Protein AF-A0A9X2MCB4-F1 (afdb_monomer_lite)

Sequence (59 aa):
MATEAIQRAKQIGRTEGFIKIVIDKDSEKILGATIICDGSSEIIHLIQLAIDMASNIPI

Organism: NCBI:txid2963284

pLDDT: mean 93.17, std 8.16, range [59.84, 97.69]

Structure (mmCIF, N/CA/C/O backbone):
data_AF-A0A9X2MCB4-F1
#
_entry.id   AF-A0A9X2MCB4-F1
#
loop_
_atom_site.group_PDB
_atom_site.id
_atom_site.type_symbol
_atom_site.label_atom_id
_atom_site.label_alt_id
_atom_site.label_comp_id
_atom_site.label_asym_id
_atom_site.label_entity_id
_atom_site.label_seq_id
_atom_site.pdbx_PDB_ins_code
_atom_site.Cartn_x
_atom_site.Cartn_y
_atom_site.Cartn_z
_atom_site.occupancy
_atom_site.B_iso_or_equiv
_atom_site.auth_seq_id
_atom_site.auth_comp_id
_atom_site.auth_asym_id
_atom_site.auth_atom_id
_atom_site.pdbx_PDB_model_num
ATOM 1 N N . MET A 1 1 ? -7.915 -3.121 -0.390 1.00 91.56 1 MET A N 1
ATOM 2 C CA . MET A 1 1 ? -8.416 -3.484 0.950 1.00 91.56 1 MET A CA 1
ATOM 3 C C . MET A 1 1 ? -9.281 -2.346 1.458 1.00 91.56 1 MET A C 1
ATOM 5 O O . MET A 1 1 ? -8.824 -1.213 1.418 1.00 91.56 1 MET A O 1
ATOM 9 N N . ALA A 1 2 ? -10.516 -2.620 1.875 1.00 96.56 2 ALA A N 1
ATOM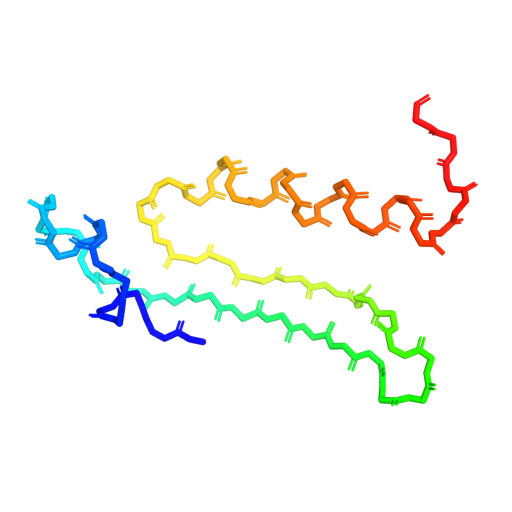 10 C CA . ALA A 1 2 ? -11.372 -1.605 2.489 1.00 96.56 2 ALA A CA 1
ATOM 11 C C . ALA A 1 2 ? -10.923 -1.332 3.936 1.00 96.56 2 ALA A C 1
ATOM 13 O O . ALA A 1 2 ? -10.530 -2.266 4.641 1.00 96.56 2 ALA A O 1
ATOM 14 N N . THR A 1 3 ? -10.969 -0.073 4.379 1.00 96.62 3 THR A N 1
ATOM 15 C CA . THR A 1 3 ? -10.509 0.335 5.722 1.00 96.62 3 THR A CA 1
ATOM 16 C C . THR A 1 3 ? -11.326 -0.331 6.837 1.00 96.62 3 THR A C 1
ATOM 18 O O . THR A 1 3 ? -10.790 -0.645 7.897 1.00 96.62 3 THR A O 1
ATOM 21 N N . GLU A 1 4 ? -12.592 -0.664 6.578 1.00 96.69 4 GLU A N 1
ATOM 22 C CA . GLU A 1 4 ? -13.460 -1.442 7.474 1.00 96.69 4 GLU A CA 1
ATOM 23 C C . GLU A 1 4 ? -12.895 -2.815 7.868 1.00 96.69 4 GLU A C 1
ATOM 25 O O . GLU A 1 4 ? -13.290 -3.364 8.892 1.00 96.69 4 GLU A O 1
ATOM 30 N N . ALA A 1 5 ? -11.960 -3.383 7.102 1.00 96.62 5 ALA A N 1
ATOM 31 C CA . ALA A 1 5 ? -11.307 -4.645 7.447 1.00 96.62 5 ALA A CA 1
ATOM 32 C C . ALA A 1 5 ? -10.189 -4.473 8.498 1.00 96.62 5 ALA A C 1
ATOM 34 O O . ALA A 1 5 ? -9.743 -5.457 9.091 1.00 96.62 5 ALA A O 1
ATOM 35 N N . ILE A 1 6 ? -9.741 -3.241 8.762 1.00 95.25 6 ILE A N 1
ATOM 36 C CA . ILE A 1 6 ? -8.605 -2.932 9.637 1.00 95.25 6 ILE A CA 1
ATOM 37 C C . ILE A 1 6 ? -9.080 -2.815 11.091 1.00 95.25 6 ILE A C 1
ATOM 39 O O . ILE A 1 6 ? -9.900 -1.966 11.434 1.00 95.25 6 ILE A O 1
ATOM 43 N N . GLN A 1 7 ? -8.524 -3.635 11.989 1.00 96.50 7 GLN A N 1
ATOM 44 C CA . GLN A 1 7 ? -8.931 -3.660 13.405 1.00 96.50 7 GLN A CA 1
ATOM 45 C C . GLN A 1 7 ? -8.739 -2.314 14.109 1.00 96.50 7 GLN A C 1
ATOM 47 O O . GLN A 1 7 ? -9.626 -1.863 14.830 1.00 96.50 7 GLN A O 1
ATOM 52 N N . ARG A 1 8 ? -7.617 -1.629 13.861 1.00 94.44 8 ARG A N 1
ATOM 53 C CA . ARG A 1 8 ? -7.376 -0.301 14.438 1.00 94.44 8 ARG A CA 1
ATOM 54 C C . ARG A 1 8 ? -8.404 0.728 13.967 1.00 94.44 8 ARG A C 1
ATOM 56 O O . ARG A 1 8 ? -8.911 1.477 14.793 1.00 94.44 8 ARG A O 1
ATOM 63 N N . ALA A 1 9 ? -8.764 0.713 12.683 1.00 96.12 9 ALA A N 1
ATOM 64 C CA . ALA A 1 9 ? -9.799 1.585 12.131 1.00 96.12 9 ALA A CA 1
ATOM 65 C C . ALA A 1 9 ? -11.157 1.369 12.818 1.00 96.12 9 AL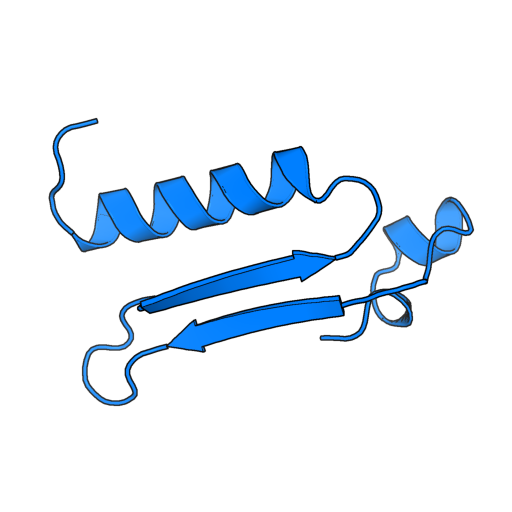A A C 1
ATOM 67 O O . ALA A 1 9 ? -11.835 2.341 13.153 1.00 96.12 9 ALA A O 1
ATOM 68 N N . LYS A 1 10 ? -11.518 0.108 13.112 1.00 96.88 10 LYS A N 1
ATOM 69 C CA . LYS A 1 10 ? -12.712 -0.222 13.910 1.00 96.88 10 LYS A CA 1
ATOM 70 C C . LYS A 1 10 ? -12.629 0.335 15.331 1.00 96.88 10 LYS A C 1
ATOM 72 O O . LYS A 1 10 ? -13.596 0.923 15.798 1.00 96.88 10 LYS A O 1
ATOM 77 N N . GLN A 1 11 ? -11.485 0.180 16.002 1.00 97.62 11 GLN A N 1
ATOM 78 C CA . GLN A 1 11 ? -11.294 0.648 17.383 1.00 97.62 11 GLN A CA 1
ATOM 79 C C . GLN A 1 11 ? -11.476 2.162 17.537 1.00 97.62 11 GLN A C 1
ATOM 81 O O . GLN A 1 11 ? -12.010 2.603 18.549 1.00 97.62 11 GLN A O 1
ATOM 86 N N . ILE A 1 12 ? -11.051 2.951 16.547 1.00 96.56 12 ILE A N 1
ATOM 87 C CA . ILE A 1 12 ? -11.161 4.420 16.579 1.00 96.56 12 ILE A CA 1
ATOM 88 C C . ILE A 1 12 ? -12.406 4.956 15.851 1.00 96.56 12 ILE A C 1
ATOM 90 O O . ILE A 1 12 ? -12.580 6.168 15.752 1.00 96.56 12 ILE A O 1
ATOM 94 N N . GLY A 1 13 ? -13.261 4.075 15.316 1.00 96.81 13 GLY A N 1
ATOM 95 C CA . GLY A 1 13 ? -14.471 4.456 14.579 1.00 96.81 13 GLY A CA 1
ATOM 96 C C . GLY A 1 13 ? -14.212 5.155 13.236 1.00 96.81 13 GLY A C 1
ATOM 97 O O . GLY A 1 13 ? -15.064 5.901 12.762 1.00 96.81 13 GLY A O 1
ATOM 98 N N . ARG A 1 14 ? -13.041 4.948 12.618 1.00 97.06 14 ARG A N 1
ATOM 99 C CA . ARG A 1 14 ? -12.632 5.566 11.341 1.00 97.06 14 ARG A CA 1
ATOM 100 C C . ARG A 1 14 ? -12.477 4.514 10.246 1.00 97.06 14 ARG A C 1
ATOM 102 O O . ARG A 1 14 ? -11.373 4.225 9.800 1.00 97.06 14 ARG A O 1
ATOM 109 N N . THR A 1 15 ? -13.583 3.906 9.832 1.00 96.94 15 THR A N 1
ATOM 110 C CA . THR A 1 15 ? -13.592 2.749 8.916 1.00 96.94 15 THR A CA 1
ATOM 111 C C . THR A 1 15 ? -13.783 3.099 7.442 1.00 96.94 15 THR A C 1
ATOM 113 O O . THR A 1 15 ? -13.826 2.195 6.612 1.00 96.94 15 THR A O 1
ATOM 116 N N . GLU A 1 16 ? -13.914 4.379 7.101 1.00 97.69 16 GLU A N 1
ATOM 117 C CA . GLU A 1 16 ? -14.140 4.805 5.720 1.00 97.69 16 GLU A CA 1
ATOM 118 C C . GLU A 1 16 ? -12.873 4.734 4.856 1.00 97.69 16 GLU A C 1
ATOM 120 O O . GLU A 1 16 ? -11.739 4.872 5.327 1.00 97.69 16 GLU A O 1
ATOM 125 N N . GLY A 1 17 ? -13.093 4.537 3.555 1.00 96.94 17 GLY A N 1
ATOM 126 C CA . GLY A 1 17 ? -12.054 4.558 2.535 1.00 96.94 17 GLY A CA 1
ATOM 127 C C . GLY A 1 17 ? -11.384 3.205 2.279 1.00 96.94 17 GLY A C 1
ATOM 128 O O . GLY A 1 17 ? -11.958 2.137 2.513 1.00 96.94 17 GLY A O 1
ATOM 129 N N . PHE A 1 18 ? -10.185 3.242 1.701 1.00 97.44 18 PHE A N 1
ATOM 130 C CA . PHE A 1 18 ? -9.484 2.052 1.234 1.00 97.44 18 PHE A CA 1
ATOM 131 C C . PHE A 1 18 ? -7.978 2.261 1.051 1.00 97.44 18 PHE A C 1
ATOM 133 O O . PHE A 1 18 ? -7.468 3.371 0.902 1.00 97.44 18 PHE A O 1
ATOM 140 N N . ILE A 1 19 ? -7.284 1.130 0.956 1.00 96.81 19 ILE A N 1
ATOM 141 C CA . ILE A 1 19 ? -5.881 1.012 0.568 1.00 96.81 19 ILE A CA 1
ATOM 142 C C . ILE A 1 19 ? -5.814 0.199 -0.728 1.00 96.81 19 ILE A C 1
ATOM 144 O O . ILE A 1 19 ? -6.347 -0.916 -0.798 1.00 96.81 19 ILE A O 1
ATOM 148 N N . LYS A 1 20 ? -5.154 0.731 -1.757 1.00 97.50 20 LYS A N 1
ATOM 149 C CA . LYS A 1 20 ? -4.910 0.060 -3.040 1.00 97.50 20 LYS A CA 1
ATOM 150 C C . LYS A 1 20 ? -3.430 0.157 -3.393 1.00 97.50 20 LYS A C 1
ATOM 152 O O . LYS A 1 20 ? -2.855 1.233 -3.319 1.00 97.50 20 LYS A O 1
ATOM 157 N N . ILE A 1 21 ? -2.844 -0.956 -3.818 1.00 96.94 21 ILE A N 1
ATOM 158 C CA . ILE A 1 21 ? -1.460 -1.037 -4.293 1.00 96.94 21 ILE A CA 1
ATOM 159 C C . ILE A 1 21 ? -1.499 -1.683 -5.676 1.00 96.94 21 ILE A C 1
ATOM 161 O O . ILE A 1 21 ? -2.259 -2.628 -5.894 1.00 96.94 21 ILE A O 1
ATOM 165 N N . VAL A 1 22 ? -0.731 -1.140 -6.614 1.00 97.25 22 VAL A N 1
ATOM 166 C CA . VAL A 1 22 ? -0.538 -1.700 -7.952 1.00 97.25 22 VAL A CA 1
ATOM 167 C C . VAL A 1 22 ? 0.842 -2.337 -7.984 1.00 97.25 22 VAL A C 1
ATOM 169 O O . VAL A 1 22 ? 1.831 -1.686 -7.651 1.00 97.25 22 VAL A O 1
ATOM 172 N N . ILE A 1 23 ? 0.889 -3.609 -8.360 1.00 96.62 23 ILE A N 1
ATOM 173 C CA . ILE A 1 23 ? 2.106 -4.417 -8.386 1.00 96.62 23 ILE A CA 1
ATOM 174 C C . ILE A 1 23 ? 2.281 -4.930 -9.812 1.00 96.62 23 ILE A C 1
ATOM 176 O O . ILE A 1 23 ? 1.313 -5.386 -10.427 1.00 96.62 23 ILE A O 1
ATOM 180 N N . ASP A 1 24 ? 3.496 -4.822 -10.335 1.00 96.44 24 ASP A N 1
ATOM 181 C CA . ASP A 1 24 ? 3.868 -5.464 -11.585 1.00 96.44 24 ASP A CA 1
ATOM 182 C C . ASP A 1 24 ? 3.842 -6.984 -11.406 1.00 96.44 24 ASP A C 1
ATOM 184 O O . ASP A 1 24 ? 4.448 -7.520 -10.480 1.00 96.44 24 ASP A O 1
ATOM 188 N N . LYS A 1 25 ? 3.117 -7.685 -12.276 1.00 97.44 25 LYS A N 1
ATOM 189 C CA . LYS A 1 25 ? 2.850 -9.116 -12.094 1.00 97.44 25 LYS A CA 1
ATOM 190 C C . LYS A 1 25 ? 4.112 -9.974 -12.203 1.00 97.44 25 LYS A C 1
ATOM 192 O O . LYS A 1 25 ? 4.190 -10.997 -11.531 1.00 97.44 25 LYS A O 1
ATOM 197 N N . ASP A 1 26 ? 5.049 -9.583 -13.060 1.00 97.19 26 ASP A N 1
ATOM 198 C CA . ASP A 1 26 ? 6.193 -10.423 -13.411 1.00 97.19 26 ASP A CA 1
ATOM 199 C C . ASP A 1 26 ? 7.403 -10.132 -12.515 1.00 97.19 26 ASP A C 1
ATOM 201 O O . ASP A 1 26 ? 8.085 -11.053 -12.075 1.00 97.19 26 ASP A O 1
ATOM 205 N N . SER A 1 27 ? 7.667 -8.856 -12.218 1.00 94.62 27 SER A N 1
ATOM 206 C CA . SER A 1 27 ? 8.790 -8.427 -11.372 1.00 94.62 27 SER A CA 1
ATOM 207 C C . SER A 1 27 ? 8.444 -8.270 -9.891 1.00 94.62 27 SER A C 1
ATOM 209 O O . SER A 1 27 ? 9.340 -8.001 -9.093 1.00 94.62 27 SER A O 1
ATOM 211 N N . GLU A 1 28 ? 7.161 -8.374 -9.534 1.00 93.38 28 GLU A N 1
ATOM 212 C CA . GLU A 1 28 ? 6.618 -8.152 -8.184 1.00 93.38 28 GLU A CA 1
ATOM 213 C C . GLU A 1 28 ? 6.927 -6.760 -7.595 1.00 93.38 28 GLU A C 1
ATOM 215 O O . GLU A 1 28 ? 6.748 -6.511 -6.400 1.00 93.38 28 GLU A O 1
ATOM 220 N N . LYS A 1 29 ? 7.356 -5.805 -8.431 1.00 94.50 29 LYS A N 1
ATOM 221 C CA . LYS A 1 29 ? 7.641 -4.432 -8.006 1.00 94.50 29 LYS A CA 1
ATOM 222 C C . LYS A 1 29 ? 6.359 -3.648 -7.760 1.00 94.50 29 LYS A C 1
ATOM 224 O O . LYS A 1 29 ? 5.402 -3.720 -8.529 1.00 94.50 29 LYS A O 1
ATOM 229 N N . ILE A 1 30 ? 6.368 -2.818 -6.720 1.00 95.88 30 ILE A N 1
ATOM 230 C CA . ILE A 1 30 ? 5.297 -1.852 -6.464 1.00 95.88 30 ILE A CA 1
ATOM 231 C C . ILE A 1 30 ? 5.392 -0.731 -7.510 1.00 95.88 30 ILE A C 1
ATOM 233 O O . ILE A 1 30 ? 6.391 -0.022 -7.571 1.00 95.88 30 ILE A O 1
ATOM 237 N N . LEU A 1 31 ? 4.342 -0.556 -8.315 1.00 95.38 31 LEU A N 1
ATOM 238 C CA . LEU A 1 31 ? 4.230 0.518 -9.314 1.00 95.38 31 LEU A CA 1
ATOM 239 C C . LEU A 1 31 ? 3.588 1.787 -8.742 1.00 95.38 31 LEU A C 1
ATOM 241 O O . LE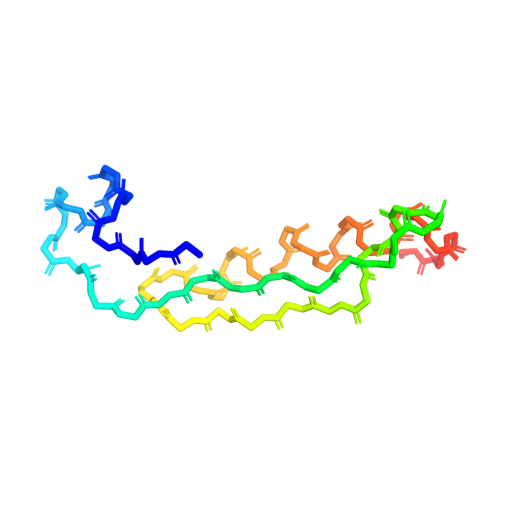U A 1 31 ? 3.725 2.871 -9.300 1.00 95.38 31 LEU A O 1
ATOM 245 N N . GLY A 1 32 ? 2.855 1.649 -7.638 1.00 95.50 32 GLY A N 1
ATOM 246 C CA . GLY A 1 32 ? 2.259 2.769 -6.926 1.00 95.50 32 GLY A CA 1
ATOM 247 C C . GLY A 1 32 ? 1.202 2.328 -5.923 1.00 95.50 32 GLY A C 1
ATOM 248 O O . GLY A 1 32 ? 0.762 1.176 -5.909 1.00 95.50 32 GLY A O 1
ATOM 249 N N . ALA A 1 33 ? 0.766 3.268 -5.090 1.00 97.38 33 ALA A N 1
ATOM 250 C CA . ALA A 1 33 ? -0.301 3.054 -4.127 1.00 97.38 33 ALA A CA 1
ATOM 251 C C . ALA A 1 33 ? -1.241 4.258 -4.044 1.00 97.38 33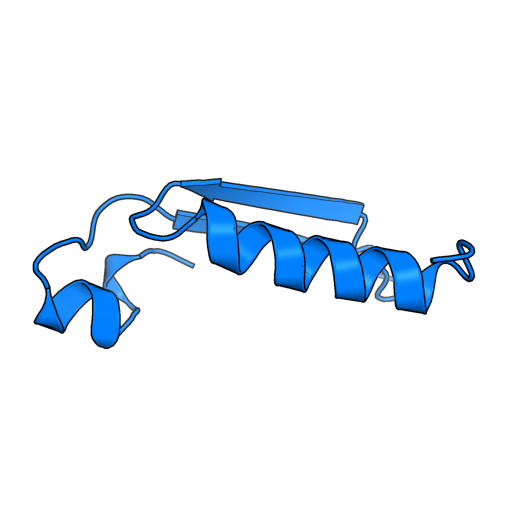 ALA A C 1
ATOM 253 O O . ALA A 1 33 ? -0.881 5.394 -4.340 1.00 97.38 33 ALA A O 1
ATOM 254 N N . THR A 1 34 ? -2.472 3.993 -3.624 1.00 97.50 34 THR A N 1
ATOM 255 C CA . THR A 1 34 ? -3.493 4.992 -3.319 1.00 97.50 34 THR A CA 1
ATOM 256 C C . THR A 1 34 ? -4.093 4.641 -1.971 1.00 97.50 34 THR A C 1
ATOM 258 O O . THR A 1 34 ? -4.567 3.520 -1.770 1.00 97.50 34 THR A O 1
ATOM 261 N N . ILE A 1 35 ? -4.057 5.597 -1.048 1.00 97.25 35 ILE A N 1
ATOM 262 C CA . ILE A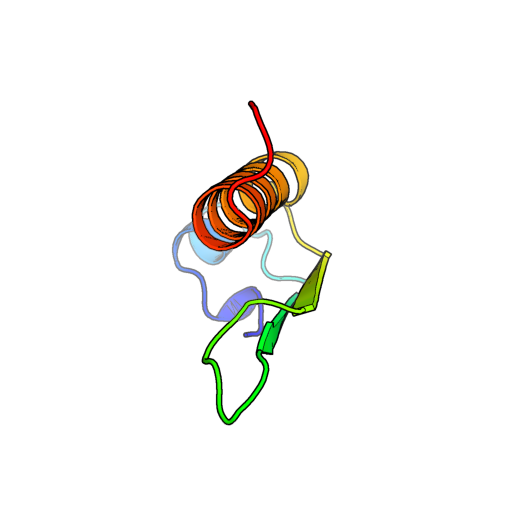 1 35 ? -4.489 5.409 0.333 1.00 97.25 35 ILE A CA 1
ATOM 263 C C . ILE A 1 35 ? -5.462 6.527 0.672 1.00 97.25 35 ILE A C 1
ATOM 265 O O . ILE A 1 35 ? -5.112 7.702 0.592 1.00 97.25 35 ILE A O 1
ATOM 269 N N . ILE A 1 36 ? -6.680 6.149 1.039 1.00 97.19 36 ILE A N 1
ATOM 270 C CA . ILE A 1 36 ? -7.724 7.058 1.503 1.00 97.19 36 ILE A CA 1
ATOM 271 C C . ILE A 1 36 ? -8.235 6.480 2.817 1.00 97.19 36 ILE A C 1
ATOM 273 O O . ILE A 1 36 ? -9.050 5.565 2.796 1.00 97.19 36 ILE A O 1
ATOM 277 N N . CYS A 1 37 ? -7.714 6.945 3.949 1.00 95.88 37 CYS A N 1
ATOM 278 C CA . CYS A 1 37 ? -8.158 6.550 5.288 1.00 95.88 37 CYS A CA 1
ATOM 279 C C . CYS A 1 37 ? -7.525 7.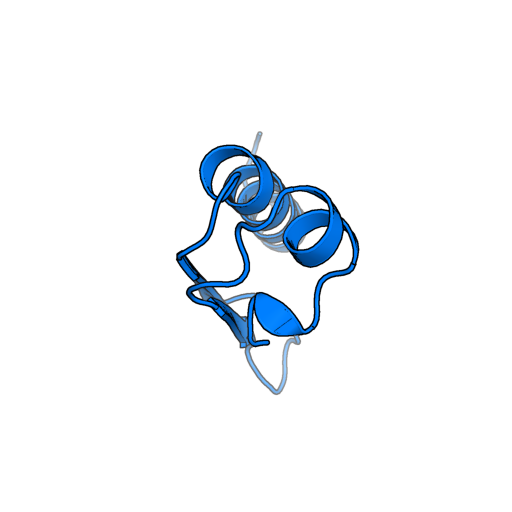458 6.353 1.00 95.88 37 CYS A C 1
ATOM 281 O O . CYS A 1 37 ? -6.614 8.232 6.062 1.00 95.88 37 CYS A O 1
ATOM 283 N N . ASP A 1 38 ? -7.970 7.319 7.600 1.00 96.56 38 ASP A N 1
ATOM 284 C CA . ASP A 1 38 ? -7.284 7.905 8.755 1.00 96.56 38 ASP A CA 1
ATOM 285 C C . ASP A 1 38 ? -5.854 7.331 8.879 1.00 96.56 38 ASP A C 1
ATOM 287 O O . ASP A 1 38 ? -5.649 6.129 8.683 1.00 96.56 38 ASP A O 1
ATOM 291 N N . GLY A 1 39 ? -4.855 8.184 9.136 1.00 93.25 39 GLY A N 1
ATOM 292 C CA . GLY A 1 39 ? -3.434 7.793 9.205 1.00 93.25 39 GLY A CA 1
ATOM 293 C C . GLY A 1 39 ? -2.768 7.476 7.857 1.00 93.25 39 GLY A C 1
ATOM 294 O O . GLY A 1 39 ? -1.708 6.848 7.815 1.00 93.25 39 GLY A O 1
ATOM 295 N N . SER A 1 40 ? -3.374 7.869 6.729 1.00 95.19 40 SER A N 1
ATOM 296 C CA . SER A 1 40 ? -2.823 7.592 5.394 1.00 95.19 40 SER A CA 1
ATOM 297 C C . SER A 1 40 ? -1.440 8.208 5.165 1.00 95.19 40 SER A C 1
ATOM 299 O O . SER A 1 40 ? -0.645 7.640 4.416 1.00 95.19 40 SER A O 1
ATOM 301 N N . SER A 1 41 ? -1.147 9.344 5.807 1.00 95.25 41 SER A N 1
ATOM 302 C CA . SER A 1 41 ? 0.149 10.031 5.759 1.00 95.25 41 SER A CA 1
ATOM 303 C C . SER A 1 41 ? 1.290 9.169 6.279 1.00 95.25 41 SER A C 1
ATOM 305 O O . SER A 1 41 ? 2.377 9.198 5.724 1.00 95.25 41 SER A O 1
ATOM 307 N N . GLU A 1 42 ? 1.078 8.370 7.310 1.00 93.56 42 GLU A N 1
ATOM 308 C CA . GLU A 1 42 ? 2.107 7.511 7.883 1.00 93.56 42 GLU A CA 1
ATOM 309 C C . GLU A 1 42 ? 2.265 6.238 7.051 1.00 93.56 42 GLU A C 1
ATOM 311 O O . GLU A 1 42 ? 3.383 5.807 6.767 1.00 93.56 42 GLU A O 1
ATOM 316 N N . ILE A 1 43 ? 1.148 5.666 6.594 1.00 94.25 43 ILE A N 1
ATOM 317 C CA . ILE A 1 43 ? 1.156 4.435 5.793 1.00 94.25 43 ILE A CA 1
ATOM 318 C C . ILE A 1 43 ? 1.836 4.672 4.438 1.00 94.25 43 ILE A C 1
ATOM 320 O O . ILE A 1 43 ? 2.594 3.816 3.983 1.00 94.25 43 ILE A O 1
ATOM 324 N N . ILE A 1 44 ? 1.614 5.824 3.791 1.00 95.94 44 ILE A N 1
ATOM 325 C CA . ILE A 1 44 ? 2.212 6.095 2.475 1.00 95.94 44 ILE A CA 1
ATOM 326 C C . ILE A 1 44 ? 3.744 6.149 2.532 1.00 95.94 44 ILE A C 1
ATOM 328 O O . ILE A 1 44 ? 4.390 5.673 1.603 1.00 95.94 44 ILE A O 1
ATOM 332 N N . HIS A 1 45 ? 4.337 6.622 3.634 1.00 95.00 45 HIS A N 1
ATOM 333 C CA . HIS A 1 45 ? 5.796 6.630 3.796 1.00 95.00 45 HIS A CA 1
ATOM 334 C C . HIS A 1 45 ? 6.385 5.216 3.890 1.00 95.00 45 HIS A C 1
ATOM 336 O O . HIS A 1 45 ? 7.482 4.979 3.392 1.00 95.00 45 HIS A O 1
ATOM 342 N N . LEU A 1 46 ? 5.655 4.253 4.464 1.00 94.44 46 LEU A N 1
ATOM 343 C CA . LEU A 1 46 ? 6.090 2.853 4.463 1.00 94.44 46 LEU A CA 1
ATOM 344 C C . LEU A 1 46 ? 6.108 2.274 3.041 1.00 94.44 46 LEU A C 1
ATOM 346 O O . LEU A 1 46 ? 7.019 1.528 2.685 1.00 94.44 46 LEU A O 1
ATOM 350 N N . ILE A 1 47 ? 5.118 2.634 2.221 1.00 95.06 47 ILE A N 1
ATOM 351 C CA . ILE A 1 47 ? 5.085 2.228 0.812 1.00 95.06 47 ILE A CA 1
ATOM 352 C C . ILE A 1 47 ? 6.218 2.891 0.025 1.00 95.06 47 ILE A C 1
ATOM 354 O O . ILE A 1 47 ? 6.872 2.212 -0.761 1.00 95.06 47 ILE A O 1
ATOM 358 N N . GLN A 1 48 ? 6.478 4.179 0.262 1.00 94.44 48 GLN A N 1
ATOM 359 C CA . GLN A 1 48 ? 7.596 4.899 -0.349 1.00 94.44 48 GLN A CA 1
ATOM 360 C C . GLN A 1 48 ? 8.928 4.197 -0.057 1.00 94.44 48 GLN A C 1
ATOM 362 O O . GLN A 1 48 ? 9.652 3.856 -0.988 1.00 94.44 48 GLN A O 1
ATOM 367 N N . LEU A 1 49 ? 9.190 3.871 1.213 1.00 93.81 49 LEU A N 1
ATOM 368 C CA . LEU A 1 49 ? 10.382 3.120 1.610 1.00 93.81 49 LEU A CA 1
ATOM 369 C C . LEU A 1 49 ? 10.503 1.787 0.852 1.00 93.81 49 LEU A C 1
ATOM 371 O O . LEU A 1 49 ? 11.580 1.445 0.370 1.00 93.81 49 LEU A O 1
ATOM 375 N N . ALA A 1 50 ? 9.405 1.039 0.716 1.00 93.44 50 ALA A N 1
ATOM 376 C CA . ALA A 1 50 ? 9.408 -0.229 -0.013 1.00 93.44 50 ALA A CA 1
ATOM 377 C C . ALA A 1 50 ? 9.739 -0.055 -1.509 1.00 93.44 50 ALA A C 1
ATOM 379 O O . ALA A 1 50 ? 10.457 -0.881 -2.077 1.00 93.44 50 ALA A O 1
ATOM 380 N N . ILE A 1 51 ? 9.249 1.016 -2.144 1.00 93.81 51 ILE A N 1
ATOM 381 C CA . ILE A 1 51 ? 9.566 1.354 -3.541 1.00 93.81 51 ILE A CA 1
ATOM 382 C C . ILE A 1 51 ? 11.051 1.702 -3.687 1.00 93.81 51 ILE A C 1
ATOM 384 O O . ILE A 1 51 ? 11.710 1.190 -4.598 1.00 93.81 51 ILE A O 1
ATOM 388 N N . ASP A 1 52 ? 11.583 2.528 -2.786 1.00 92.88 52 ASP A N 1
ATOM 389 C CA . ASP A 1 52 ? 12.968 3.005 -2.839 1.00 92.88 52 ASP A CA 1
ATOM 390 C C . ASP A 1 52 ? 13.961 1.844 -2.673 1.00 92.88 52 ASP A C 1
ATOM 392 O O . ASP A 1 52 ? 14.882 1.687 -3.482 1.00 92.88 52 ASP A O 1
ATOM 396 N N . MET A 1 53 ? 13.703 0.949 -1.710 1.00 88.69 53 MET A N 1
ATOM 397 C CA . MET A 1 53 ? 14.503 -0.263 -1.483 1.00 88.69 53 MET A CA 1
ATOM 398 C C . MET A 1 53 ? 14.537 -1.194 -2.704 1.00 88.69 53 MET A C 1
ATOM 400 O O . MET A 1 53 ? 15.575 -1.784 -2.998 1.00 88.69 53 MET A O 1
ATOM 404 N N . ALA A 1 54 ? 13.425 -1.329 -3.433 1.00 84.56 54 ALA A N 1
ATOM 405 C CA . ALA A 1 54 ? 13.342 -2.182 -4.623 1.00 84.56 54 ALA A CA 1
ATOM 406 C C . ALA A 1 54 ? 13.960 -1.543 -5.881 1.00 84.56 54 ALA A C 1
ATOM 408 O O . ALA A 1 54 ? 14.249 -2.235 -6.864 1.00 84.56 54 ALA A O 1
ATOM 409 N N . SER A 1 55 ? 14.139 -0.222 -5.868 1.00 81.44 55 SER A N 1
ATOM 410 C CA . SER A 1 55 ? 14.552 0.558 -7.037 1.00 81.44 55 SER A CA 1
ATOM 411 C C . SER A 1 55 ? 16.026 0.973 -6.997 1.00 81.44 55 SER A C 1
ATOM 413 O O . SER A 1 55 ? 16.494 1.604 -7.942 1.00 81.44 55 SER A O 1
ATOM 415 N N . ASN A 1 56 ? 16.767 0.593 -5.945 1.00 70.38 56 ASN A N 1
ATOM 416 C CA . ASN A 1 56 ? 18.154 1.012 -5.696 1.00 70.38 56 ASN A CA 1
ATOM 417 C C . ASN A 1 56 ? 18.322 2.541 -5.797 1.00 70.38 56 ASN A C 1
ATOM 419 O O . ASN A 1 56 ? 19.353 3.046 -6.249 1.00 70.38 56 ASN A O 1
ATOM 423 N N . ILE A 1 57 ? 17.263 3.267 -5.426 1.00 67.31 57 ILE A N 1
ATOM 424 C CA . ILE A 1 57 ? 17.247 4.724 -5.381 1.00 67.31 57 ILE A CA 1
ATOM 425 C C . ILE A 1 57 ? 18.024 5.116 -4.121 1.00 67.31 57 ILE A C 1
ATOM 427 O O . ILE A 1 57 ? 17.732 4.575 -3.051 1.00 67.31 57 ILE A O 1
ATOM 431 N N . PRO A 1 58 ? 19.038 5.994 -4.219 1.00 62.84 58 PRO A N 1
ATOM 432 C CA . PRO A 1 58 ? 19.747 6.459 -3.037 1.00 62.84 58 PRO A CA 1
ATOM 433 C C . PRO A 1 58 ? 18.769 7.203 -2.119 1.00 62.84 58 PRO A C 1
ATOM 435 O O . PRO A 1 58 ? 18.121 8.155 -2.553 1.00 62.84 58 PRO A O 1
ATOM 438 N N . ILE A 1 59 ? 18.670 6.718 -0.879 1.00 59.84 59 ILE A N 1
ATOM 439 C CA . ILE A 1 59 ? 17.954 7.354 0.237 1.00 59.84 59 ILE A CA 1
ATOM 440 C C . ILE A 1 59 ? 18.699 8.579 0.767 1.00 59.84 59 ILE A C 1
ATOM 442 O O . ILE A 1 59 ? 19.953 8.556 0.767 1.00 59.84 59 ILE A O 1
#

Radius of gyration: 13.21 Å; chains: 1; bounding box: 34×20×31 Å

Secondary structure (DSSP, 8-state):
-BGGG-HHHHHTT---SEEEEEE-TTT--EEEEEEESTTHHHHHHHHHHHHHHHHT---

Foldseek 3Di:
DFQLVPPVCVVVVWRHDDKDWDADPPLRATPDIDDDTPPSVVVRVVVVVSNCVSVVNDD

InterPro domains:
  IPR004099 Pyridine nucleotide-disulphide oxidoreductase, dimerisation domain [PF02852] (4-54)
  IPR016156 FAD/NAD-linked reductase, dimerisation domain superfamily [G3DSA:3.30.390.30] (1-58)
  IPR016156 FAD/NAD-linked reductase, dimerisation domain superfamily [SSF55424] (6-54)